Protein AF-A0A2M8GG08-F1 (afdb_monomer_lite)

Structure (mmCIF, N/CA/C/O backbone):
data_AF-A0A2M8GG08-F1
#
_entry.id   AF-A0A2M8GG08-F1
#
loop_
_atom_site.group_PDB
_atom_site.id
_atom_site.type_symbol
_atom_site.label_atom_id
_atom_site.label_alt_id
_atom_site.label_comp_id
_atom_site.label_asym_id
_atom_site.label_entity_id
_atom_site.label_seq_id
_atom_site.pdbx_PDB_ins_code
_atom_site.Cartn_x
_atom_site.Cartn_y
_atom_site.Cartn_z
_atom_site.occupancy
_atom_site.B_iso_or_equiv
_atom_site.auth_seq_id
_atom_site.auth_comp_id
_atom_site.auth_asym_id
_atom_site.auth_atom_id
_atom_site.pdbx_PDB_model_num
ATOM 1 N N . MET A 1 1 ? 15.507 -11.455 17.645 1.00 82.5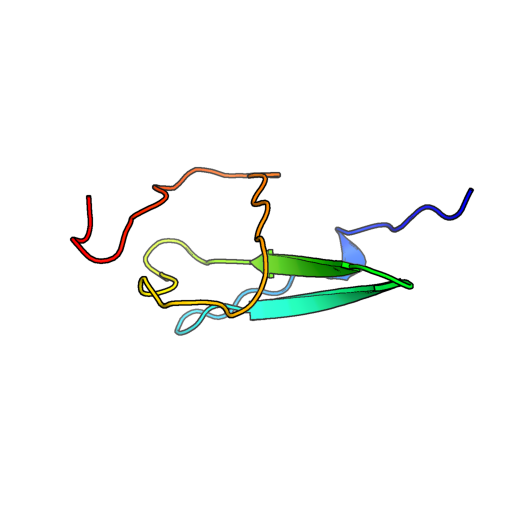0 1 MET A N 1
ATOM 2 C CA . MET A 1 1 ? 14.554 -11.068 16.581 1.00 82.50 1 MET A CA 1
ATOM 3 C C . MET A 1 1 ? 13.915 -9.749 16.983 1.00 82.50 1 MET A C 1
ATOM 5 O O . MET A 1 1 ? 13.464 -9.660 18.117 1.00 82.50 1 MET A O 1
ATOM 9 N N . LYS A 1 2 ? 13.946 -8.717 16.129 1.00 90.81 2 LYS A N 1
ATOM 10 C CA . LYS A 1 2 ? 13.287 -7.433 16.414 1.00 90.81 2 LYS A CA 1
ATOM 11 C C . LYS A 1 2 ? 11.904 -7.436 15.768 1.00 90.81 2 LYS A C 1
ATOM 13 O O . LYS A 1 2 ? 11.805 -7.693 14.573 1.00 90.81 2 LYS A O 1
ATOM 18 N N . THR A 1 3 ? 10.877 -7.139 16.553 1.00 94.31 3 THR A N 1
ATOM 19 C CA . THR A 1 3 ? 9.493 -7.006 16.081 1.00 94.31 3 THR A CA 1
ATOM 20 C C . THR A 1 3 ? 9.143 -5.527 15.948 1.00 94.31 3 THR A C 1
ATOM 22 O O . THR A 1 3 ? 9.640 -4.701 16.716 1.00 94.31 3 THR A O 1
ATOM 25 N N . PHE A 1 4 ? 8.307 -5.190 14.969 1.00 94.38 4 PHE A N 1
ATOM 26 C CA . PHE A 1 4 ? 7.812 -3.834 14.746 1.00 94.38 4 PHE A CA 1
ATOM 27 C C . PHE A 1 4 ? 6.289 -3.836 14.869 1.00 94.38 4 PHE A C 1
ATOM 29 O O . PHE A 1 4 ? 5.632 -4.577 14.141 1.00 94.38 4 PHE A O 1
ATOM 36 N N . ASP A 1 5 ? 5.735 -3.007 15.757 1.00 95.56 5 ASP A N 1
ATOM 37 C CA . ASP A 1 5 ? 4.301 -2.721 15.741 1.00 95.56 5 ASP A CA 1
ATOM 38 C C . ASP A 1 5 ? 4.017 -1.681 14.650 1.00 95.56 5 ASP A C 1
ATOM 40 O O . ASP A 1 5 ? 4.477 -0.537 14.703 1.00 95.56 5 ASP A O 1
ATOM 44 N N . LEU A 1 6 ? 3.307 -2.107 13.606 1.00 96.19 6 LEU A N 1
ATOM 45 C CA . LEU A 1 6 ? 2.958 -1.242 12.485 1.00 96.19 6 LEU A CA 1
ATOM 46 C C . LEU A 1 6 ? 1.756 -0.344 12.797 1.00 96.19 6 LEU A C 1
ATOM 48 O O . LEU A 1 6 ? 1.612 0.687 12.138 1.00 96.19 6 LEU A O 1
ATOM 52 N N . LYS A 1 7 ? 0.936 -0.671 13.807 1.00 95.88 7 LYS A N 1
ATOM 53 C CA . LYS A 1 7 ? -0.261 0.111 14.159 1.00 95.88 7 LYS A CA 1
ATOM 54 C C . LYS A 1 7 ? 0.094 1.537 14.568 1.00 95.88 7 LYS A C 1
ATOM 56 O O . LYS A 1 7 ? -0.575 2.476 14.153 1.00 95.88 7 LYS A O 1
ATOM 61 N N . GLU A 1 8 ? 1.208 1.713 15.273 1.00 94.81 8 GLU A N 1
ATOM 62 C CA . GLU A 1 8 ? 1.725 3.028 15.684 1.00 94.81 8 GLU A CA 1
ATOM 63 C C . GLU A 1 8 ? 2.164 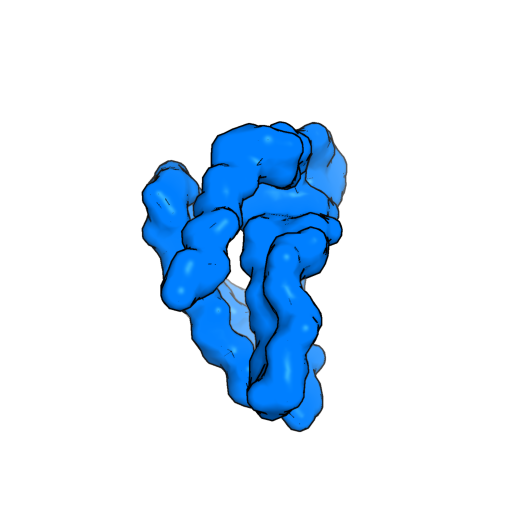3.918 14.509 1.00 94.81 8 GLU A C 1
ATOM 65 O O . GLU A 1 8 ? 2.451 5.104 14.681 1.00 94.81 8 GLU A O 1
ATOM 70 N N . LYS A 1 9 ? 2.275 3.352 13.302 1.00 94.50 9 LYS A N 1
ATOM 71 C CA . LYS A 1 9 ? 2.747 4.057 12.102 1.00 94.50 9 LYS A CA 1
ATOM 72 C C . LYS A 1 9 ? 1.631 4.367 11.113 1.00 94.50 9 LYS A C 1
ATOM 74 O O . LYS A 1 9 ? 1.907 5.038 10.117 1.00 94.50 9 LYS A O 1
ATOM 79 N N . ILE A 1 10 ? 0.409 3.908 11.385 1.00 97.44 10 ILE A N 1
ATOM 80 C CA . ILE A 1 10 ? -0.755 4.132 10.531 1.00 97.44 10 ILE A CA 1
ATOM 81 C C . ILE A 1 10 ? -1.115 5.616 10.559 1.00 97.44 10 ILE A C 1
ATOM 83 O O . ILE A 1 10 ? -1.522 6.160 11.582 1.00 97.44 10 ILE A O 1
ATOM 87 N N . ILE A 1 11 ? -0.970 6.270 9.411 1.00 97.25 11 ILE A N 1
ATOM 88 C CA . ILE A 1 11 ? -1.395 7.650 9.183 1.00 97.25 11 ILE A CA 1
ATOM 89 C C . ILE A 1 11 ? -1.943 7.722 7.766 1.00 97.25 11 ILE A C 1
ATOM 91 O O . ILE A 1 11 ? -1.304 7.247 6.831 1.00 97.25 11 ILE A O 1
ATOM 95 N N . PHE A 1 12 ? -3.098 8.357 7.603 1.00 97.81 12 PHE A N 1
ATOM 96 C CA . PHE A 1 12 ? -3.723 8.572 6.302 1.00 97.81 12 PHE A CA 1
ATOM 97 C C . PHE A 1 12 ? -3.705 10.054 5.928 1.00 97.81 12 PHE A C 1
ATOM 99 O O . PHE A 1 12 ? -3.760 10.929 6.791 1.00 97.81 12 PHE A O 1
ATOM 106 N N . SER A 1 13 ? -3.687 10.326 4.627 1.00 97.50 13 SER A N 1
ATOM 107 C CA . SER A 1 13 ? -4.024 11.627 4.050 1.00 97.50 13 SER A CA 1
ATOM 108 C C . SER A 1 13 ? -5.214 11.449 3.111 1.00 97.50 13 SER A C 1
ATOM 110 O O . SER A 1 13 ? -5.420 10.366 2.564 1.00 97.50 13 SER A O 1
ATOM 112 N N . ALA A 1 14 ? -6.032 12.495 2.976 1.00 96.69 14 ALA A N 1
ATOM 113 C CA . ALA A 1 14 ? -7.141 12.503 2.030 1.00 96.69 14 ALA A CA 1
ATOM 114 C C . ALA A 1 14 ? -6.676 12.639 0.572 1.00 96.69 14 ALA A C 1
ATOM 116 O O . ALA A 1 14 ? -7.401 12.209 -0.315 1.00 96.69 14 ALA A O 1
ATOM 117 N N . ASP A 1 15 ? -5.471 13.172 0.349 1.00 96.94 15 ASP A N 1
ATOM 118 C CA . ASP A 1 15 ? -5.056 13.653 -0.972 1.00 96.94 15 ASP A CA 1
ATOM 119 C C . ASP A 1 15 ? -3.892 12.855 -1.567 1.00 96.94 15 ASP A C 1
ATOM 121 O O . ASP A 1 15 ? -3.675 12.887 -2.775 1.00 96.94 15 ASP A O 1
ATOM 125 N N . LYS A 1 16 ? -3.099 12.164 -0.736 1.00 97.31 16 LYS A N 1
ATOM 126 C CA . LYS A 1 16 ? -1.884 11.478 -1.197 1.00 97.31 16 LYS A CA 1
ATOM 127 C C . LYS A 1 16 ? -1.532 10.224 -0.397 1.00 97.31 16 LYS A C 1
ATOM 129 O O . LYS A 1 16 ? -1.889 10.127 0.782 1.00 97.31 16 LYS A O 1
ATOM 134 N N . PRO A 1 17 ? -0.761 9.296 -0.990 1.00 97.69 17 PRO A N 1
ATOM 135 C CA . PRO A 1 17 ? -0.175 8.179 -0.264 1.00 97.69 17 PRO A CA 1
ATOM 136 C C . PRO A 1 17 ? 0.707 8.647 0.893 1.00 97.69 17 PRO A C 1
ATOM 138 O O . PRO A 1 17 ? 1.507 9.575 0.748 1.00 97.69 17 PRO A O 1
ATOM 141 N N . ILE A 1 18 ? 0.617 7.965 2.035 1.00 98.19 18 ILE A N 1
ATOM 142 C CA . ILE A 1 18 ? 1.566 8.140 3.137 1.00 98.19 18 ILE A CA 1
ATOM 143 C C . ILE A 1 18 ? 2.492 6.929 3.183 1.00 98.19 18 ILE A C 1
ATOM 145 O O . ILE A 1 18 ? 2.043 5.819 3.446 1.00 98.19 18 ILE A O 1
ATOM 149 N N . LYS A 1 19 ? 3.791 7.153 2.959 1.00 97.06 19 LYS A N 1
ATOM 150 C CA . LYS A 1 19 ? 4.862 6.153 3.088 1.00 97.06 19 LYS A CA 1
ATOM 151 C C . LYS A 1 19 ? 5.679 6.443 4.345 1.00 97.06 19 LYS A C 1
ATOM 153 O O . LYS A 1 19 ? 6.204 7.546 4.501 1.00 97.06 19 LYS A O 1
ATOM 158 N N . ARG A 1 20 ? 5.820 5.460 5.238 1.00 97.06 20 ARG A N 1
ATOM 159 C CA . ARG A 1 20 ? 6.672 5.559 6.435 1.00 97.06 20 ARG A CA 1
ATOM 160 C C . ARG A 1 20 ? 7.618 4.378 6.550 1.00 97.06 20 ARG A C 1
ATOM 162 O O . ARG A 1 20 ? 7.193 3.250 6.782 1.00 97.06 20 ARG A O 1
ATOM 169 N N . HIS A 1 21 ? 8.912 4.652 6.432 1.00 95.81 21 HIS A N 1
ATOM 170 C CA . HIS A 1 21 ? 9.952 3.657 6.666 1.00 95.81 21 HIS A CA 1
ATOM 171 C C . HIS A 1 21 ? 9.962 3.217 8.133 1.00 95.81 21 HIS A C 1
ATOM 173 O O . HIS A 1 21 ? 9.870 4.044 9.042 1.00 95.81 21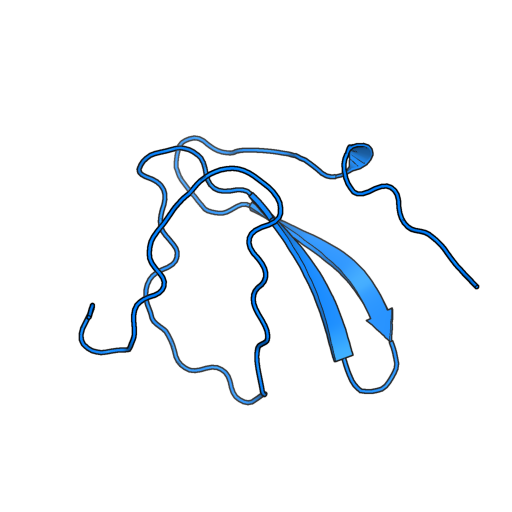 HIS A O 1
ATOM 179 N N . PHE A 1 22 ? 10.086 1.913 8.363 1.00 95.81 22 PHE A N 1
ATOM 180 C CA . PHE A 1 22 ? 10.194 1.349 9.713 1.00 95.81 22 PHE A CA 1
ATOM 181 C C . PHE A 1 22 ? 11.388 0.412 9.884 1.00 95.81 22 PHE A C 1
ATOM 183 O O . PHE A 1 22 ? 11.806 0.169 11.014 1.00 95.81 22 PHE A O 1
ATOM 190 N N . LEU A 1 23 ? 11.968 -0.066 8.783 1.00 95.88 23 LEU A N 1
ATOM 191 C CA . LEU A 1 23 ? 13.196 -0.845 8.790 1.00 95.88 23 LEU A CA 1
ATOM 192 C C . LEU A 1 23 ? 14.108 -0.373 7.663 1.00 95.88 23 LEU A C 1
ATOM 194 O O . LEU A 1 23 ? 13.708 -0.299 6.502 1.00 95.88 23 LEU A O 1
ATOM 198 N N . ASN A 1 24 ? 15.353 -0.096 8.029 1.00 95.25 24 ASN A N 1
ATOM 199 C CA . ASN A 1 24 ? 16.450 0.099 7.102 1.00 95.25 24 ASN A CA 1
ATOM 200 C C . ASN A 1 24 ? 17.496 -0.980 7.409 1.00 95.25 24 ASN A C 1
ATOM 202 O O . ASN A 1 24 ? 18.138 -0.930 8.459 1.00 95.25 24 ASN A O 1
ATOM 206 N N . ALA A 1 25 ? 17.586 -1.991 6.546 1.00 93.12 25 ALA A N 1
ATOM 207 C CA . ALA A 1 25 ? 18.502 -3.112 6.687 1.00 93.12 25 ALA A CA 1
ATOM 208 C C . ALA A 1 25 ? 19.488 -3.143 5.514 1.00 93.12 25 ALA A C 1
ATOM 210 O O . ALA A 1 25 ? 19.310 -2.484 4.490 1.00 93.12 25 ALA A O 1
ATOM 211 N N . ARG A 1 26 ? 20.542 -3.951 5.643 1.00 95.00 26 ARG A N 1
ATOM 212 C CA . ARG A 1 26 ? 21.456 -4.194 4.527 1.00 95.00 26 ARG A CA 1
ATOM 213 C C . ARG A 1 26 ? 20.742 -5.045 3.473 1.00 95.00 26 ARG A C 1
ATOM 215 O O . ARG A 1 26 ? 20.395 -6.188 3.750 1.00 95.00 26 ARG A O 1
ATOM 222 N N . GLY A 1 27 ? 20.549 -4.486 2.282 1.00 94.56 27 GLY A N 1
ATOM 223 C CA . GLY A 1 27 ? 19.960 -5.174 1.128 1.00 94.56 27 GLY A CA 1
ATOM 224 C C . GLY A 1 27 ? 18.458 -4.957 0.929 1.00 94.56 27 GLY A C 1
ATOM 225 O O . GLY A 1 27 ? 17.966 -5.266 -0.148 1.00 94.56 27 GLY A O 1
ATOM 226 N N . PHE A 1 28 ? 17.734 -4.402 1.909 1.00 95.38 28 PHE A N 1
ATOM 227 C CA . PHE A 1 28 ? 16.345 -3.983 1.711 1.00 95.38 28 PHE A CA 1
ATOM 228 C C . PHE A 1 28 ? 15.899 -2.930 2.730 1.00 95.38 28 PHE A C 1
ATOM 230 O O . PHE A 1 28 ? 16.412 -2.829 3.850 1.00 95.38 28 PHE A O 1
ATOM 237 N N . HIS A 1 29 ? 14.867 -2.185 2.357 1.00 95.38 29 HIS A N 1
ATOM 238 C CA . HIS A 1 29 ? 14.136 -1.302 3.253 1.00 95.38 29 HIS A CA 1
ATOM 239 C C . HIS A 1 29 ? 12.683 -1.757 3.323 1.00 95.38 29 HIS A C 1
ATOM 241 O O . HIS A 1 29 ? 12.140 -2.262 2.344 1.00 95.38 29 HIS A O 1
ATOM 247 N N . ALA A 1 30 ? 12.038 -1.546 4.468 1.00 96.94 30 ALA A N 1
ATOM 248 C CA . ALA A 1 30 ? 10.606 -1.766 4.603 1.00 96.94 30 ALA A CA 1
ATOM 249 C C . ALA A 1 30 ? 9.910 -0.471 5.020 1.00 96.94 30 ALA A C 1
ATOM 251 O O . ALA A 1 30 ? 10.379 0.267 5.900 1.00 96.94 30 ALA A O 1
ATOM 252 N N . ALA A 1 31 ? 8.784 -0.200 4.370 1.00 97.25 31 ALA A N 1
ATOM 253 C CA . ALA A 1 31 ? 7.923 0.929 4.658 1.00 97.25 31 ALA A CA 1
ATOM 254 C C . ALA A 1 31 ? 6.469 0.471 4.731 1.00 97.25 31 ALA A C 1
ATOM 256 O O . ALA A 1 31 ? 6.055 -0.427 4.003 1.00 97.25 31 ALA A O 1
ATOM 257 N N . LEU A 1 32 ? 5.705 1.104 5.616 1.00 98.12 32 LEU A N 1
ATOM 258 C CA . LEU A 1 32 ? 4.256 0.999 5.631 1.00 98.12 32 LEU A CA 1
ATOM 259 C C . LEU A 1 32 ? 3.705 2.061 4.682 1.00 98.12 32 LEU A C 1
ATOM 261 O O . LEU A 1 32 ? 4.088 3.231 4.787 1.00 98.12 32 LEU A O 1
ATOM 265 N N . ILE A 1 33 ? 2.830 1.648 3.770 1.00 98.00 33 ILE A N 1
ATOM 266 C CA . ILE A 1 33 ? 2.106 2.556 2.886 1.00 98.00 33 ILE A CA 1
ATOM 267 C C . ILE A 1 33 ? 0.628 2.511 3.261 1.00 98.00 33 ILE A C 1
ATOM 269 O O . ILE A 1 33 ? 0.023 1.442 3.276 1.00 98.00 33 ILE A O 1
ATOM 273 N N . CYS A 1 34 ? 0.061 3.671 3.575 1.00 98.38 34 CYS A N 1
ATOM 274 C CA . CYS A 1 34 ? -1.346 3.826 3.922 1.00 98.38 34 CYS A CA 1
ATOM 275 C C . CYS A 1 34 ? -2.042 4.675 2.855 1.00 98.38 34 CYS A C 1
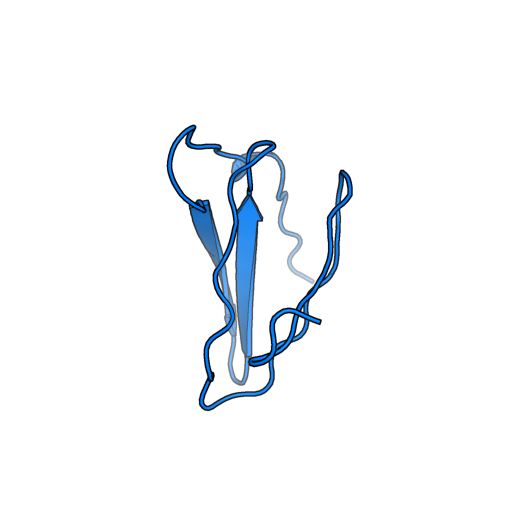ATOM 277 O O . CYS A 1 34 ? -1.634 5.810 2.589 1.00 98.38 34 CYS A O 1
ATOM 279 N N . LEU A 1 35 ? -3.102 4.121 2.264 1.00 98.19 35 LEU A N 1
ATOM 280 C CA . LEU A 1 35 ? -3.922 4.760 1.236 1.00 98.19 35 LEU A CA 1
ATOM 281 C C . LEU A 1 35 ? -5.348 4.913 1.760 1.00 98.19 35 LEU A C 1
ATOM 283 O O . LEU A 1 35 ? -5.941 3.947 2.241 1.00 98.19 35 LEU A O 1
ATOM 287 N N . LYS A 1 36 ? -5.904 6.124 1.680 1.00 97.69 36 LYS A N 1
ATOM 288 C CA . LYS A 1 36 ? -7.343 6.318 1.885 1.00 97.69 36 LYS A CA 1
ATOM 289 C C . LYS A 1 36 ? -8.085 5.854 0.626 1.00 97.69 36 LYS A C 1
ATOM 291 O O . LYS A 1 36 ? -7.513 5.856 -0.458 1.00 97.69 36 LYS A O 1
ATOM 296 N N . ALA A 1 37 ? -9.351 5.460 0.751 1.00 96.88 37 ALA A N 1
ATOM 297 C CA . ALA A 1 37 ? -10.161 5.091 -0.410 1.00 96.88 37 ALA A CA 1
ATOM 298 C C . ALA A 1 37 ? -10.149 6.211 -1.470 1.00 96.88 37 ALA A C 1
ATOM 300 O O . ALA A 1 37 ? -10.385 7.371 -1.136 1.00 96.88 37 ALA A O 1
ATOM 301 N N . GLY A 1 38 ? -9.860 5.850 -2.723 1.00 96.12 38 GLY A N 1
ATOM 302 C CA . GLY A 1 38 ? -9.714 6.789 -3.842 1.00 96.12 38 GLY A CA 1
ATOM 303 C C . GLY A 1 38 ? -8.316 7.400 -4.001 1.00 96.12 38 GLY A C 1
ATOM 304 O O . GLY A 1 38 ? -8.062 8.031 -5.019 1.00 96.12 38 GLY A O 1
ATOM 305 N N . VAL A 1 39 ? -7.404 7.199 -3.044 1.00 97.62 39 VAL A N 1
ATOM 306 C CA . VAL A 1 39 ? -5.996 7.597 -3.174 1.00 97.62 39 VAL A CA 1
ATOM 307 C C . VAL A 1 39 ? -5.209 6.462 -3.819 1.00 97.62 39 VAL A C 1
ATOM 309 O O . VAL A 1 39 ? -5.270 5.318 -3.367 1.00 97.62 39 VAL A O 1
ATOM 312 N N . GLU A 1 40 ? -4.424 6.798 -4.834 1.00 96.00 40 GLU A N 1
ATOM 313 C CA . GLU A 1 40 ? -3.628 5.850 -5.608 1.00 96.00 40 GLU A CA 1
ATOM 314 C C . GLU A 1 40 ? -2.132 6.162 -5.551 1.00 96.00 40 GLU A C 1
ATOM 316 O O . GLU A 1 40 ? -1.703 7.271 -5.221 1.00 96.00 40 GLU A O 1
ATOM 321 N N . ILE A 1 41 ? -1.334 5.154 -5.888 1.00 95.44 41 ILE A N 1
ATOM 322 C CA . ILE A 1 41 ? 0.074 5.315 -6.236 1.00 95.44 41 ILE A CA 1
ATOM 323 C C . ILE A 1 41 ? 0.142 5.070 -7.743 1.00 95.44 41 ILE A C 1
ATOM 325 O O . ILE A 1 41 ? -0.085 3.932 -8.156 1.00 95.44 41 ILE A O 1
ATOM 329 N N . PRO A 1 42 ? 0.423 6.093 -8.565 1.00 93.69 42 PRO A N 1
ATOM 330 C CA . PRO A 1 42 ? 0.548 5.898 -10.002 1.00 93.69 42 PRO A CA 1
ATOM 331 C C . PRO A 1 42 ? 1.660 4.888 -10.327 1.00 93.69 42 PRO A C 1
ATOM 333 O O . PRO A 1 42 ? 2.701 4.914 -9.657 1.00 93.69 42 PRO A O 1
ATOM 336 N N . PRO A 1 43 ? 1.491 4.027 -11.345 1.00 95.06 43 PRO A N 1
ATOM 337 C CA . PRO A 1 43 ? 2.555 3.149 -11.818 1.00 95.06 43 PRO A CA 1
ATOM 338 C C . PRO A 1 43 ? 3.819 3.935 -12.175 1.00 95.06 43 PRO A C 1
ATOM 340 O O . PRO A 1 43 ? 3.761 4.950 -12.870 1.00 95.06 43 PRO A O 1
ATOM 343 N N . HIS A 1 44 ? 4.969 3.468 -11.698 1.00 93.69 44 HIS A N 1
ATOM 344 C CA . HIS A 1 44 ? 6.269 4.073 -11.974 1.00 93.69 44 HIS A CA 1
ATOM 345 C C . HIS A 1 44 ? 7.378 3.014 -11.912 1.00 93.69 44 HIS A C 1
ATOM 347 O O . HIS A 1 44 ? 7.213 1.997 -11.233 1.00 93.69 44 HIS A O 1
ATOM 353 N N . PRO A 1 45 ? 8.496 3.217 -12.631 1.00 93.44 45 PRO A N 1
ATOM 354 C CA . PRO A 1 45 ? 9.651 2.341 -12.519 1.00 93.44 45 PRO A CA 1
ATOM 355 C C . PRO A 1 45 ? 10.369 2.556 -11.181 1.00 93.44 45 PRO A C 1
ATOM 357 O O . PRO A 1 45 ? 10.452 3.675 -10.680 1.00 93.44 45 PRO A O 1
ATOM 360 N N . GLU A 1 46 ? 10.943 1.480 -1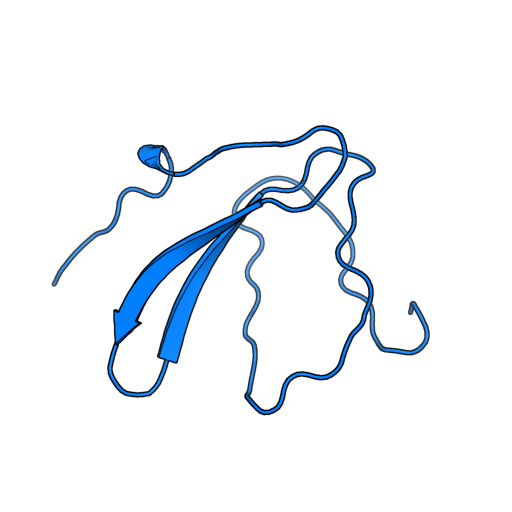0.657 1.00 92.25 46 GLU A N 1
ATOM 361 C CA . GLU A 1 46 ? 11.872 1.483 -9.527 1.00 92.25 46 GLU A CA 1
ATOM 362 C C . GLU A 1 46 ? 13.146 0.763 -9.993 1.00 92.25 46 GLU A C 1
ATOM 364 O O . GLU A 1 46 ? 13.075 -0.218 -10.738 1.00 92.25 46 GLU A O 1
ATOM 369 N N . ASP A 1 47 ? 14.321 1.240 -9.588 1.00 94.38 47 ASP A N 1
ATOM 370 C CA . ASP A 1 47 ? 15.624 0.659 -9.950 1.00 94.38 47 ASP A CA 1
ATOM 371 C C . ASP A 1 47 ? 16.022 -0.534 -9.052 1.00 94.38 47 ASP A C 1
ATOM 373 O O . ASP A 1 47 ? 17.153 -1.021 -9.092 1.00 94.38 47 ASP A O 1
ATOM 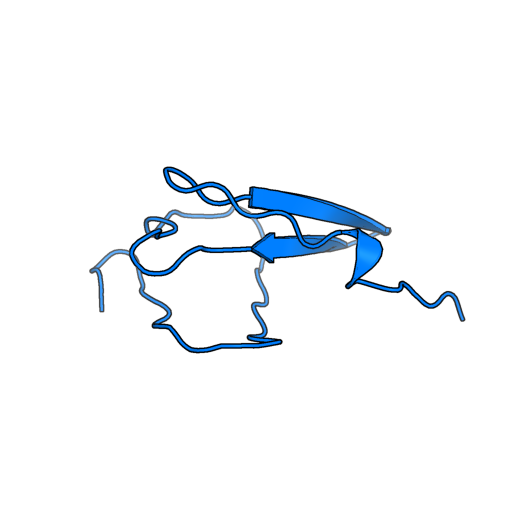377 N N . TYR A 1 48 ? 15.067 -1.044 -8.268 1.00 93.56 48 TYR A N 1
ATOM 378 C CA . TYR A 1 48 ? 15.183 -2.196 -7.376 1.00 93.56 48 TYR A CA 1
ATOM 379 C C . TYR A 1 48 ? 13.923 -3.073 -7.417 1.00 93.56 48 TYR A C 1
ATOM 381 O O . TYR A 1 48 ? 12.849 -2.662 -7.851 1.00 93.56 48 TYR A O 1
ATOM 389 N N . GLY A 1 49 ? 14.044 -4.312 -6.931 1.00 94.50 49 GLY A N 1
ATOM 390 C CA . GLY A 1 49 ? 12.899 -5.208 -6.777 1.00 94.50 49 GLY A CA 1
ATOM 391 C C . GLY A 1 49 ? 11.981 -4.759 -5.639 1.00 94.50 49 GLY A C 1
ATOM 392 O O . GLY A 1 49 ? 12.440 -4.554 -4.514 1.00 94.50 49 GLY A O 1
ATOM 393 N N . VAL A 1 50 ? 10.680 -4.653 -5.916 1.00 94.38 50 VAL A N 1
ATOM 394 C CA . VAL A 1 50 ? 9.658 -4.279 -4.929 1.00 94.38 50 VAL A CA 1
ATOM 395 C C . VAL A 1 50 ? 8.764 -5.475 -4.623 1.00 94.38 50 VAL A C 1
ATOM 397 O O . VAL A 1 50 ? 8.290 -6.162 -5.523 1.00 94.38 50 VAL A O 1
ATOM 400 N N . TYR A 1 51 ? 8.504 -5.701 -3.338 1.00 95.44 51 TYR A N 1
ATOM 401 C CA . TYR A 1 51 ? 7.527 -6.671 -2.861 1.00 95.44 51 TYR A CA 1
ATOM 402 C C . TYR A 1 51 ? 6.439 -5.937 -2.075 1.00 95.44 51 TYR A C 1
ATOM 404 O O . TYR A 1 51 ? 6.732 -5.248 -1.096 1.00 95.44 51 TYR A O 1
ATOM 412 N N . LEU A 1 52 ? 5.187 -6.069 -2.515 1.00 95.69 52 LEU A N 1
ATOM 413 C CA . LEU A 1 52 ? 4.026 -5.421 -1.908 1.00 95.69 52 LEU A CA 1
ATOM 414 C C . LEU A 1 52 ? 3.116 -6.486 -1.290 1.00 95.69 52 LEU A C 1
ATOM 416 O O . LEU A 1 52 ? 2.697 -7.421 -1.966 1.00 95.69 52 LEU A O 1
ATOM 420 N N . THR A 1 53 ? 2.768 -6.307 -0.016 1.00 96.62 53 THR A N 1
ATOM 421 C CA . THR A 1 53 ? 1.761 -7.121 0.680 1.00 96.62 53 THR A CA 1
ATOM 422 C C . THR A 1 53 ? 0.633 -6.221 1.148 1.00 96.62 53 THR A C 1
ATOM 424 O O . THR A 1 53 ? 0.874 -5.232 1.842 1.00 96.62 53 THR A O 1
ATOM 427 N N . VAL A 1 54 ? -0.607 -6.595 0.836 1.00 97.38 54 VAL A N 1
ATOM 428 C CA . VAL A 1 54 ? -1.791 -5.961 1.423 1.00 97.38 54 VAL A CA 1
ATOM 429 C C . VAL A 1 54 ? -1.980 -6.511 2.836 1.00 97.38 54 VAL A C 1
ATOM 431 O O . VAL A 1 54 ? -2.265 -7.692 3.008 1.00 97.38 54 VAL A O 1
ATOM 434 N N . LEU A 1 55 ? -1.784 -5.661 3.846 1.00 97.44 55 LEU A N 1
ATOM 435 C CA . LEU A 1 55 ? -1.973 -6.032 5.254 1.00 97.44 55 LEU A CA 1
ATOM 436 C C . LEU A 1 55 ? -3.430 -5.872 5.709 1.00 97.44 55 LEU A C 1
ATOM 438 O O . LEU A 1 55 ? -3.910 -6.665 6.512 1.00 97.44 55 LEU A O 1
ATOM 442 N N . GLU A 1 56 ? -4.126 -4.855 5.197 1.00 97.50 56 GLU A N 1
ATOM 443 C CA . GLU A 1 56 ? -5.528 -4.563 5.501 1.00 97.50 56 GLU A CA 1
ATOM 444 C C . GLU A 1 56 ? -6.185 -3.831 4.321 1.00 97.50 56 GLU A C 1
ATOM 446 O O . GLU A 1 56 ? -5.522 -3.095 3.585 1.00 97.50 56 GLU A O 1
ATOM 451 N N . GLY A 1 57 ? -7.495 -4.020 4.147 1.00 96.88 57 GLY A N 1
ATOM 452 C CA . GLY A 1 57 ? -8.269 -3.406 3.071 1.00 96.88 57 GLY A CA 1
ATOM 453 C C . GLY A 1 57 ? -8.172 -4.162 1.744 1.00 96.88 57 GLY A C 1
ATOM 454 O O . GLY A 1 57 ? -7.879 -5.355 1.702 1.00 96.88 57 GLY A O 1
ATOM 455 N N . LYS A 1 58 ? -8.487 -3.467 0.647 1.00 97.19 58 LYS A N 1
ATOM 456 C CA . LYS A 1 58 ? -8.441 -4.007 -0.718 1.00 97.19 58 LYS A CA 1
ATOM 457 C C . LYS A 1 58 ? -8.088 -2.913 -1.722 1.00 97.19 58 LYS A C 1
ATOM 459 O O . LYS A 1 58 ? -8.403 -1.747 -1.500 1.00 97.19 58 LYS A O 1
ATOM 464 N N . GLY A 1 59 ? -7.487 -3.315 -2.832 1.00 94.56 59 GLY A N 1
ATOM 465 C CA . GLY A 1 59 ? -7.103 -2.442 -3.936 1.00 94.56 59 GLY A CA 1
ATOM 466 C C . GLY A 1 59 ? -6.699 -3.267 -5.153 1.00 94.56 59 GLY A C 1
ATOM 467 O O . GLY A 1 59 ? -6.921 -4.478 -5.180 1.00 94.56 59 GLY A O 1
ATOM 468 N N . VAL A 1 60 ? -6.108 -2.606 -6.141 1.00 95.62 60 VAL A N 1
ATOM 469 C CA . VAL A 1 60 ? -5.610 -3.229 -7.370 1.00 95.62 60 VAL A CA 1
ATOM 470 C C . VAL A 1 60 ? -4.151 -2.823 -7.535 1.00 95.62 60 VAL A C 1
ATOM 472 O O . VAL A 1 60 ? -3.825 -1.647 -7.387 1.00 95.62 60 VAL A O 1
ATOM 475 N N . PHE A 1 61 ? -3.279 -3.793 -7.798 1.00 95.94 61 PHE A N 1
ATOM 476 C CA . PHE A 1 61 ? -1.929 -3.506 -8.275 1.00 95.94 61 PHE A CA 1
ATOM 477 C C . PHE A 1 61 ? -1.977 -3.370 -9.786 1.00 95.94 61 PHE A C 1
ATOM 479 O O . PHE A 1 61 ? -2.561 -4.231 -10.439 1.00 95.94 61 PHE A O 1
ATOM 486 N N . THR A 1 62 ? -1.367 -2.309 -10.303 1.00 95.19 62 THR A N 1
ATOM 487 C CA . THR A 1 62 ? -1.351 -2.007 -11.732 1.00 95.19 62 THR A CA 1
ATOM 488 C C . THR A 1 62 ? 0.069 -1.871 -12.264 1.00 95.19 62 THR A C 1
ATOM 490 O O . THR A 1 62 ? 0.993 -1.515 -11.525 1.00 95.19 62 THR A O 1
ATOM 493 N N . ASP A 1 63 ? 0.252 -2.174 -13.548 1.00 92.69 63 ASP A N 1
ATOM 494 C CA . ASP A 1 63 ? 1.510 -1.943 -14.268 1.00 92.69 63 ASP A CA 1
ATOM 495 C C . ASP A 1 63 ? 1.529 -0.586 -15.004 1.00 92.69 63 ASP A C 1
ATOM 497 O O . ASP A 1 63 ? 0.601 0.217 -14.902 1.00 92.69 63 ASP A O 1
ATOM 501 N N . ILE A 1 64 ? 2.585 -0.318 -15.783 1.00 91.44 64 ILE A N 1
ATOM 502 C CA . ILE A 1 64 ? 2.724 0.916 -16.583 1.00 91.44 64 ILE A CA 1
ATOM 503 C C . ILE A 1 64 ? 1.581 1.155 -17.589 1.00 91.44 64 ILE A C 1
ATOM 505 O O . ILE A 1 64 ? 1.441 2.263 -18.101 1.00 91.44 64 ILE A O 1
ATOM 509 N N . ASN A 1 65 ? 0.774 0.135 -17.884 1.00 91.00 65 ASN A N 1
ATOM 510 C CA . ASN A 1 65 ? -0.379 0.204 -18.774 1.00 91.00 65 ASN A CA 1
ATOM 511 C C . ASN A 1 65 ? -1.696 0.403 -18.004 1.00 91.00 65 ASN A C 1
ATOM 513 O O . ASN A 1 65 ? -2.761 0.399 -18.623 1.00 91.00 65 ASN A O 1
ATOM 517 N N . GLY A 1 66 ? -1.643 0.545 -16.674 1.00 79.31 66 GLY A N 1
ATOM 518 C CA . GLY A 1 66 ? -2.818 0.687 -15.812 1.00 79.31 66 GLY A CA 1
ATOM 519 C C . GLY A 1 66 ? -3.676 -0.578 -15.733 1.00 79.31 66 GLY A C 1
ATOM 520 O O . GLY A 1 66 ? -4.853 -0.481 -15.387 1.00 79.31 66 GLY A O 1
ATOM 521 N N . LYS A 1 67 ? -3.112 -1.735 -16.100 1.00 73.19 67 LYS A N 1
ATOM 522 C CA . LYS A 1 67 ? -3.777 -3.041 -16.038 1.00 73.19 67 LYS A CA 1
ATOM 523 C C . LYS A 1 67 ? -3.503 -3.747 -14.728 1.00 73.19 67 LYS A C 1
ATOM 525 O O . LYS A 1 67 ? -2.343 -3.661 -14.271 1.00 73.19 67 LYS A O 1
#

Radius of gyration: 13.17 Å; chains: 1; bounding box: 32×25×35 Å

pLDDT: mean 94.94, std 4.09, range [73.19, 98.38]

Foldseek 3Di:
DDDDDCVVVDDEDPEEKDWAWDDDDVPDTDIDIYYDVPHDDQADDDPDDDDDDDPDDDDDDAHNVRD

InterPro domains:
  IPR011051 RmlC-like cupin domain superfamily [SSF51182] (1-62)
  IPR014710 RmlC-like jelly roll fold [G3DSA:2.60.120.10] (1-67)

Sequence (67 aa):
MKTFDLKEKIIFSADKPIKRHFLNARGFHAALICLKAGVEIPPHPEDYGVYLTVLEGKGVFTDINGK

Organism: NCBI:txid1974875

Secondary structure (DSSP, 8-state):
-----SGGG----SSS-EEEEEEEETTEEEEEEE--TT--------SS-------SS------TT--